Protein AF-A0A8J6YTH7-F1 (afdb_monomer)

Solvent-accessible surface area (backbone atoms only — not comparable to full-atom values): 5977 Å² total; per-residue (Å²): 120,59,72,50,77,45,81,41,73,52,80,45,37,64,66,52,50,54,57,45,63,71,33,72,66,52,52,53,40,42,76,71,54,37,44,43,36,36,38,16,43,42,82,42,61,76,43,95,94,53,87,56,69,42,80,42,82,40,77,43,77,60,58,71,72,68,50,60,80,63,78,65,95,86,66,102,75,70,79,77,77,78,69,79,79,75,80,75,80,81,75,81,133

Radius of gyration: 20.51 Å; Cα contacts (8 Å, |Δi|>4): 110; chains: 1; bounding box: 37×31×77 Å

Secondary structure (DSSP, 8-state):
--EEEEE-STTTHHHHHHHHHT-HHHHHHHHTT-EEEEEEEEEEESSTT-S-EEEEEEEEEE-GGGGGGG-SS--TT--------PPPP----

Organism: NCBI:txid2771008

Mean predicted aligned error: 11.48 Å

Nearest PDB structures (foldseek):
  7vf9-assembly1_D  TM=3.828E-01  e=2.726E-01  Pseudomonas aeruginosa PAO1
  7ypb-assembly1_D  TM=3.984E-01  e=1.297E+00  Escherichia coli K-12

pLDDT: mean 81.37, std 19.25, range [41.38, 97.5]

Sequence (93 aa):
MPRLVQVTSGSNASARVSKILEEPRALIALLGGFEIVVHGWRKVKVKRGGKAMRWEPRIVPVNAEDFNLCLYPQHPRSPVLLVPSTPSPMQPA

Foldseek 3Di:
DAEDEAEDEAPCQVVVLVVLLVDPVSLVCQVVVYWYKYWHWDWDDPDVPDPDIDIDIDIDTDHNVNNVVPPDDDDPDDPPPPPPPDPDPDDDD

Structure (mmCIF, N/CA/C/O backbone):
data_AF-A0A8J6YTH7-F1
#
_entry.id   AF-A0A8J6YTH7-F1
#
loop_
_atom_site.group_PDB
_atom_site.id
_atom_site.type_symbol
_atom_site.label_atom_id
_atom_site.label_alt_id
_atom_site.label_comp_id
_atom_site.label_asym_id
_atom_site.label_entity_id
_atom_site.label_seq_id
_atom_site.pdbx_PDB_ins_code
_atom_site.Cartn_x
_atom_site.Cartn_y
_atom_site.Cartn_z
_atom_site.occupancy
_atom_site.B_iso_or_equiv
_atom_site.auth_seq_id
_atom_site.auth_comp_id
_atom_site.auth_asym_id
_atom_site.auth_atom_id
_atom_site.pdbx_PDB_model_num
ATOM 1 N N . MET A 1 1 ? -6.747 -16.044 2.705 1.00 76.62 1 MET A N 1
ATOM 2 C CA . MET A 1 1 ? -7.342 -14.872 3.380 1.00 76.62 1 MET A CA 1
ATOM 3 C C . MET A 1 1 ? -7.846 -13.894 2.329 1.00 76.62 1 MET A C 1
ATOM 5 O O . MET A 1 1 ? -7.256 -13.848 1.251 1.00 76.62 1 MET A O 1
ATOM 9 N N . PRO A 1 2 ? -8.953 -13.176 2.574 1.00 93.69 2 PRO A N 1
ATOM 10 C CA . PRO A 1 2 ? -9.424 -12.136 1.66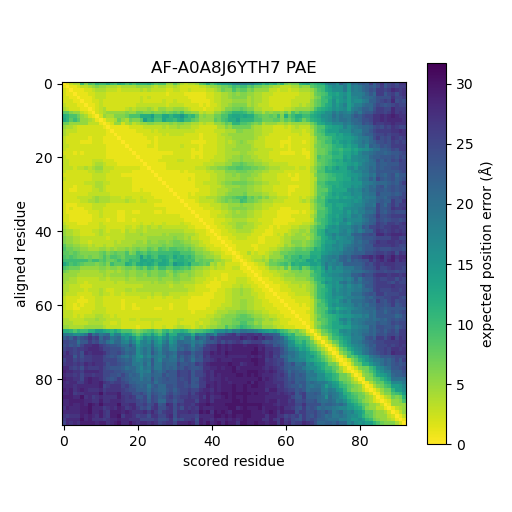3 1.00 93.69 2 PRO A CA 1
ATOM 11 C C . PRO A 1 2 ? -8.404 -10.991 1.585 1.00 93.69 2 PRO A C 1
ATOM 13 O O . PRO A 1 2 ? -7.841 -10.578 2.599 1.00 93.69 2 PRO A O 1
ATOM 16 N N . ARG A 1 3 ? -8.161 -10.480 0.372 1.00 96.19 3 ARG A N 1
ATOM 17 C CA . ARG A 1 3 ? -7.141 -9.458 0.108 1.00 96.19 3 ARG A CA 1
ATOM 18 C C . ARG A 1 3 ? -7.766 -8.174 -0.424 1.00 96.19 3 ARG A C 1
ATOM 20 O O . ARG A 1 3 ? -8.451 -8.182 -1.444 1.00 96.19 3 ARG A O 1
ATOM 27 N N . LEU A 1 4 ? -7.477 -7.068 0.248 1.00 96.50 4 LEU A N 1
ATOM 28 C CA . LEU A 1 4 ? -7.829 -5.713 -0.147 1.00 96.50 4 LEU A CA 1
ATOM 29 C C . LEU A 1 4 ? -6.661 -5.120 -0.938 1.00 96.50 4 LEU A C 1
ATOM 31 O O . LEU A 1 4 ? -5.571 -4.905 -0.407 1.00 96.50 4 LEU A O 1
ATOM 35 N N . VAL A 1 5 ? -6.885 -4.874 -2.228 1.00 95.75 5 VAL A N 1
ATOM 36 C CA . VAL A 1 5 ? -5.861 -4.350 -3.138 1.00 95.75 5 VAL A CA 1
ATOM 37 C C . VAL A 1 5 ? -6.172 -2.899 -3.474 1.00 95.75 5 VAL A C 1
ATOM 39 O O . VAL A 1 5 ? -7.259 -2.578 -3.953 1.00 95.75 5 VAL A O 1
ATOM 42 N N . GLN A 1 6 ? -5.192 -2.024 -3.281 1.00 94.94 6 GLN A N 1
ATOM 43 C CA . GLN A 1 6 ? -5.220 -0.661 -3.803 1.00 94.94 6 GLN A CA 1
ATOM 44 C C . GLN A 1 6 ? -4.165 -0.505 -4.888 1.00 94.94 6 GLN A C 1
ATOM 46 O O . GLN A 1 6 ? -2.980 -0.726 -4.650 1.00 94.94 6 GLN A O 1
ATOM 51 N N . VAL A 1 7 ? -4.587 -0.094 -6.081 1.00 94.69 7 VAL A N 1
ATOM 52 C CA . VAL A 1 7 ? -3.678 0.154 -7.204 1.00 94.69 7 VAL A CA 1
ATOM 53 C C . VAL A 1 7 ? -3.467 1.653 -7.355 1.00 94.69 7 VAL A 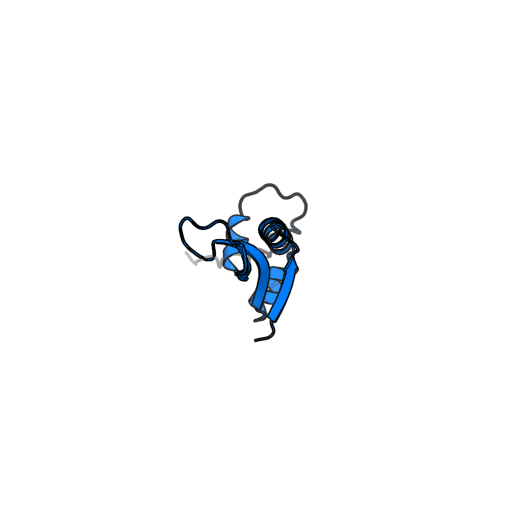C 1
ATOM 55 O O . VAL A 1 7 ? -4.407 2.444 -7.323 1.00 94.69 7 VAL A O 1
ATOM 58 N N . THR A 1 8 ? -2.212 2.051 -7.520 1.00 93.44 8 THR A N 1
ATOM 59 C CA . THR A 1 8 ? -1.818 3.442 -7.742 1.00 93.44 8 THR A CA 1
ATOM 60 C C . THR A 1 8 ? -1.173 3.597 -9.109 1.00 93.44 8 THR A C 1
ATOM 62 O O . THR A 1 8 ? -0.501 2.693 -9.600 1.00 93.44 8 THR A O 1
ATOM 65 N N . SER A 1 9 ? -1.365 4.755 -9.738 1.00 85.69 9 SER A N 1
ATOM 66 C CA . SER A 1 9 ? -0.637 5.135 -10.946 1.00 85.69 9 SER A CA 1
ATOM 67 C C . SER A 1 9 ? 0.715 5.755 -10.576 1.00 85.69 9 SER A C 1
ATOM 69 O O . SER A 1 9 ? 0.787 6.629 -9.708 1.00 85.69 9 SER A O 1
ATOM 71 N N . GLY A 1 10 ? 1.786 5.341 -11.257 1.00 78.88 10 GLY A N 1
ATOM 72 C CA . GLY A 1 10 ? 3.121 5.923 -11.080 1.00 78.88 10 GLY A CA 1
ATOM 73 C C . GLY A 1 10 ? 3.700 5.724 -9.671 1.00 78.88 10 GLY A C 1
ATOM 74 O O . GLY A 1 10 ? 3.682 4.616 -9.138 1.00 78.88 10 GLY A O 1
ATOM 75 N N . SER A 1 11 ? 4.232 6.800 -9.079 1.00 73.56 11 SER A N 1
ATOM 76 C CA . SER A 1 11 ? 5.020 6.774 -7.832 1.00 73.56 11 SER A CA 1
ATOM 77 C C . SER A 1 11 ? 4.205 6.980 -6.541 1.00 73.56 11 SER A C 1
ATOM 79 O O . SER A 1 11 ? 4.790 7.158 -5.477 1.00 73.56 11 SER A O 1
ATOM 81 N N . ASN A 1 12 ? 2.870 6.940 -6.597 1.00 86.75 12 ASN A N 1
ATOM 82 C CA . ASN A 1 12 ? 1.985 7.354 -5.492 1.00 86.75 12 ASN A CA 1
ATOM 83 C C . ASN A 1 12 ? 1.727 6.284 -4.411 1.00 86.75 12 ASN A C 1
ATOM 85 O O . ASN A 1 12 ? 0.842 6.456 -3.571 1.00 86.75 12 ASN A O 1
ATOM 89 N N . ALA A 1 13 ? 2.480 5.182 -4.413 1.00 90.44 13 ALA A N 1
ATOM 90 C CA . ALA A 1 13 ? 2.282 4.084 -3.468 1.00 90.44 13 ALA A CA 1
ATOM 91 C C . ALA A 1 13 ? 2.445 4.527 -2.002 1.00 90.44 13 ALA A C 1
ATOM 93 O O . ALA A 1 13 ? 1.623 4.162 -1.170 1.00 90.44 13 ALA A O 1
ATOM 94 N N . SER A 1 14 ? 3.444 5.362 -1.686 1.00 90.06 14 SER A N 1
ATOM 95 C CA . SER A 1 14 ? 3.682 5.850 -0.317 1.00 90.06 14 SER A CA 1
ATOM 96 C C . SER A 1 14 ? 2.528 6.701 0.208 1.00 90.06 14 SER A C 1
ATOM 98 O O . SER A 1 14 ? 2.023 6.441 1.291 1.00 90.06 14 SER A O 1
ATOM 100 N N . ALA A 1 15 ? 2.044 7.654 -0.593 1.00 91.81 15 ALA A N 1
ATOM 101 C CA . ALA A 1 15 ? 0.901 8.488 -0.228 1.00 91.81 15 ALA A CA 1
ATOM 102 C C . ALA A 1 15 ? -0.371 7.656 0.008 1.00 91.81 15 ALA A C 1
ATOM 104 O O . ALA A 1 15 ? -1.205 8.008 0.840 1.00 91.81 15 ALA A O 1
ATOM 105 N N . ARG A 1 16 ? -0.536 6.541 -0.719 1.00 94.56 16 ARG A N 1
ATOM 106 C CA . ARG A 1 16 ? -1.650 5.617 -0.488 1.00 94.56 16 ARG A CA 1
ATOM 107 C C . ARG A 1 16 ? -1.482 4.837 0.813 1.00 94.56 16 ARG A C 1
ATOM 109 O O . ARG A 1 16 ? -2.477 4.673 1.507 1.00 94.56 16 ARG A O 1
ATOM 116 N N . VAL A 1 17 ? -0.266 4.402 1.142 1.00 94.50 17 VAL A N 1
ATOM 117 C CA . VAL A 1 17 ? 0.032 3.759 2.431 1.00 94.50 17 VAL A CA 1
ATOM 118 C C . VAL A 1 17 ? -0.287 4.710 3.585 1.00 94.50 17 VAL A C 1
ATOM 120 O O . VAL A 1 17 ? -1.037 4.317 4.466 1.00 94.50 17 VAL A O 1
ATOM 123 N N . SER A 1 18 ? 0.150 5.974 3.538 1.00 93.38 18 SER A N 1
ATOM 124 C CA . SER A 1 18 ? -0.176 6.967 4.579 1.00 93.38 18 SER A CA 1
ATOM 125 C C . SER A 1 18 ? -1.685 7.100 4.805 1.00 93.38 18 SER A C 1
ATOM 127 O O . SER A 1 18 ? -2.147 6.995 5.933 1.00 93.38 18 SER A O 1
ATOM 129 N N . LYS A 1 19 ? -2.473 7.195 3.727 1.00 93.81 19 LYS A N 1
ATOM 130 C CA . LYS A 1 19 ? -3.944 7.251 3.819 1.00 93.81 19 LYS A CA 1
ATOM 131 C C . LYS A 1 19 ? -4.577 5.991 4.412 1.00 93.81 19 LYS A C 1
ATOM 133 O O . LYS A 1 19 ? -5.653 6.076 4.986 1.00 93.81 19 LYS A O 1
ATOM 138 N N . ILE A 1 20 ? -3.964 4.825 4.212 1.00 94.88 20 ILE A N 1
ATOM 139 C CA . ILE A 1 20 ? -4.436 3.567 4.805 1.00 94.88 20 ILE A CA 1
ATOM 140 C C . ILE A 1 20 ? -4.125 3.550 6.304 1.00 94.88 20 ILE A C 1
ATOM 142 O O . ILE A 1 20 ? -4.979 3.144 7.082 1.00 94.88 20 ILE A O 1
ATOM 146 N N . LEU A 1 21 ? -2.941 4.021 6.705 1.00 93.31 21 LEU A N 1
ATOM 147 C CA . LEU A 1 21 ? -2.549 4.116 8.115 1.00 93.31 21 LEU A CA 1
ATOM 148 C C . LEU A 1 21 ? -3.381 5.154 8.888 1.00 93.31 21 LEU A C 1
ATOM 150 O O . LEU A 1 21 ? -3.627 4.982 10.076 1.00 93.31 21 LEU A O 1
ATOM 154 N N . GLU A 1 22 ? -3.862 6.197 8.210 1.00 92.06 22 GLU A N 1
ATOM 155 C CA . GLU A 1 22 ? -4.777 7.202 8.772 1.00 92.06 22 GLU A CA 1
ATOM 156 C C . GLU A 1 22 ? -6.226 6.698 8.942 1.00 92.06 22 GLU A C 1
ATOM 158 O O . GLU A 1 22 ? -7.006 7.337 9.647 1.00 92.06 22 GLU A O 1
ATOM 163 N N . GLU A 1 23 ? -6.613 5.578 8.317 1.00 94.00 23 GLU A N 1
ATOM 164 C CA . GLU A 1 23 ? -7.983 5.049 8.342 1.00 94.00 23 GLU A CA 1
ATOM 165 C C . GLU A 1 23 ? -8.142 3.958 9.423 1.00 94.00 23 GLU A C 1
ATOM 167 O O . GLU A 1 23 ? -7.664 2.834 9.241 1.00 94.00 23 GLU A O 1
ATOM 172 N N . PRO A 1 24 ? -8.882 4.202 10.524 1.00 90.44 24 PRO A N 1
ATOM 173 C CA . PRO A 1 24 ? -9.003 3.239 11.625 1.00 90.44 24 PRO A CA 1
ATOM 174 C C . PRO A 1 24 ? -9.618 1.898 11.209 1.00 90.44 24 PRO A C 1
ATOM 176 O O . PRO A 1 24 ? -9.302 0.852 11.779 1.00 90.44 24 PRO A O 1
ATOM 179 N N . ARG A 1 25 ? -10.486 1.895 10.188 1.00 94.25 25 ARG A N 1
ATOM 180 C CA . ARG A 1 25 ? -11.109 0.664 9.677 1.00 94.25 25 ARG A CA 1
ATOM 181 C C . ARG A 1 25 ? -10.104 -0.270 9.008 1.00 94.25 25 ARG A C 1
ATOM 183 O O . ARG A 1 25 ? -10.359 -1.470 8.950 1.00 94.25 25 ARG A O 1
ATOM 190 N N . ALA A 1 26 ? -8.971 0.246 8.532 1.00 94.81 26 ALA A N 1
ATOM 191 C CA . ALA A 1 26 ? -7.918 -0.581 7.957 1.00 94.81 26 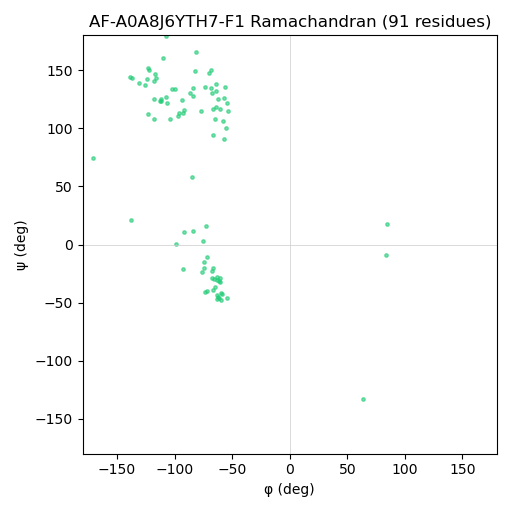ALA A CA 1
ATOM 192 C C . ALA A 1 26 ? -7.268 -1.479 9.021 1.00 94.81 26 ALA A C 1
ATOM 194 O O . ALA A 1 26 ? -7.058 -2.662 8.761 1.00 94.81 26 ALA A O 1
ATOM 195 N N . LEU A 1 27 ? -7.052 -0.969 10.240 1.00 94.25 27 LEU A N 1
ATOM 196 C CA . LEU A 1 27 ? -6.570 -1.781 11.360 1.00 94.25 27 LEU A CA 1
ATOM 197 C C . LEU A 1 27 ? -7.579 -2.874 11.737 1.00 94.25 27 LEU A C 1
ATOM 199 O O . LEU A 1 27 ? -7.198 -4.028 11.910 1.00 94.25 27 LEU A O 1
ATOM 203 N N . ILE A 1 28 ? -8.871 -2.536 11.798 1.00 94.38 28 ILE A N 1
ATOM 204 C CA . ILE A 1 28 ? -9.939 -3.512 12.076 1.00 94.38 28 ILE A CA 1
ATOM 205 C C . ILE A 1 28 ? -9.944 -4.624 11.018 1.00 94.38 28 ILE A C 1
ATOM 207 O O . ILE A 1 28 ? -10.058 -5.796 11.364 1.00 94.38 28 ILE A O 1
ATOM 211 N N . ALA A 1 29 ? -9.781 -4.277 9.738 1.00 94.25 29 ALA A N 1
ATOM 212 C CA . ALA A 1 29 ? -9.703 -5.261 8.663 1.00 94.25 29 ALA A CA 1
ATOM 213 C C . ALA A 1 29 ? -8.493 -6.198 8.828 1.00 94.25 29 ALA A C 1
ATOM 215 O O . ALA A 1 29 ? -8.650 -7.414 8.719 1.00 94.25 29 ALA A O 1
ATOM 216 N N . LEU A 1 30 ? -7.311 -5.657 9.143 1.00 94.75 30 LEU A N 1
ATOM 217 C CA . LEU A 1 30 ? -6.101 -6.454 9.384 1.00 94.75 30 LEU A CA 1
ATOM 218 C C . LEU A 1 30 ? -6.275 -7.414 10.570 1.00 94.75 30 LEU A C 1
ATOM 220 O O . LEU A 1 30 ? -5.979 -8.601 10.448 1.00 94.75 30 LEU A O 1
ATOM 224 N N . LEU A 1 31 ? -6.825 -6.934 11.690 1.00 93.25 31 LEU A N 1
ATOM 225 C CA . LEU A 1 31 ? -7.129 -7.765 12.864 1.00 93.25 31 LEU A CA 1
ATOM 226 C C . LEU A 1 31 ? -8.218 -8.810 12.577 1.00 93.25 31 LEU A C 1
ATOM 228 O O . LEU A 1 31 ? -8.197 -9.898 13.143 1.00 93.25 31 LEU A O 1
ATOM 232 N N . GLY A 1 32 ? -9.139 -8.504 11.662 1.00 94.00 32 GLY A N 1
ATOM 233 C CA . GLY A 1 32 ? -10.160 -9.424 11.158 1.00 94.00 32 GLY A CA 1
ATOM 234 C C . GLY A 1 32 ? -9.639 -10.474 10.170 1.00 94.00 32 GLY A C 1
ATOM 235 O O . GLY A 1 32 ? -10.437 -11.241 9.633 1.00 94.00 32 GLY A O 1
ATOM 236 N N . GLY A 1 33 ? -8.330 -10.516 9.901 1.00 95.06 33 GLY A N 1
ATOM 237 C CA . GLY A 1 33 ? -7.707 -11.504 9.019 1.00 95.06 33 GLY A CA 1
ATOM 238 C C . GLY A 1 33 ? -7.742 -11.148 7.531 1.00 95.06 33 GLY A C 1
ATOM 239 O O . GLY A 1 33 ? -7.567 -12.033 6.688 1.00 95.06 33 GLY A O 1
ATOM 240 N N . PHE A 1 34 ? -7.972 -9.878 7.184 1.00 96.69 34 PHE A N 1
ATOM 241 C CA . PHE A 1 34 ? -7.760 -9.389 5.823 1.00 96.69 34 PHE A CA 1
ATOM 242 C C . PHE A 1 34 ? -6.290 -9.053 5.596 1.00 96.69 34 PHE A C 1
ATOM 244 O O . PHE A 1 34 ? -5.589 -8.590 6.490 1.00 96.69 34 PHE A O 1
ATOM 251 N N . GLU A 1 35 ? -5.845 -9.208 4.357 1.00 97.12 35 GLU A N 1
ATOM 252 C CA . GLU A 1 35 ? -4.553 -8.698 3.907 1.00 97.12 35 GLU A CA 1
ATOM 253 C C . GLU A 1 35 ? -4.753 -7.385 3.153 1.00 97.12 35 GLU A C 1
ATOM 255 O O . GLU A 1 35 ? -5.605 -7.309 2.266 1.00 97.12 35 GLU A O 1
ATOM 260 N N . ILE A 1 36 ? -3.945 -6.366 3.444 1.00 97.50 36 ILE A N 1
ATOM 261 C CA . ILE A 1 36 ? -3.959 -5.101 2.702 1.00 97.50 36 ILE A CA 1
ATOM 262 C C . ILE A 1 36 ? -2.659 -4.974 1.911 1.00 97.50 36 ILE A C 1
ATOM 264 O O . ILE A 1 36 ? -1.565 -5.039 2.470 1.00 97.50 36 ILE A O 1
ATOM 268 N N . VAL A 1 37 ? -2.775 -4.768 0.598 1.00 97.06 37 VAL A N 1
ATOM 269 C CA . VAL A 1 37 ? -1.619 -4.544 -0.280 1.00 97.06 37 VAL A CA 1
ATOM 270 C C . VAL A 1 37 ? -1.819 -3.324 -1.172 1.00 97.06 37 VAL A C 1
ATOM 272 O O . VAL A 1 37 ? -2.884 -3.103 -1.756 1.00 97.06 37 VAL A O 1
ATOM 275 N N . VAL A 1 38 ? -0.753 -2.542 -1.324 1.00 96.81 38 VAL A N 1
ATOM 276 C CA . VAL A 1 38 ? -0.689 -1.412 -2.251 1.00 96.81 38 VAL A CA 1
ATOM 277 C C . VAL A 1 38 ? 0.195 -1.782 -3.431 1.00 96.81 38 VAL A C 1
ATOM 279 O O . VAL A 1 38 ? 1.374 -2.098 -3.279 1.00 96.81 38 VAL A O 1
ATOM 282 N N . HIS A 1 39 ? -0.372 -1.725 -4.630 1.00 95.31 39 HIS A N 1
ATOM 283 C CA . HIS A 1 39 ? 0.346 -1.918 -5.881 1.00 95.31 39 HIS A CA 1
ATOM 284 C C . HIS A 1 39 ? 0.733 -0.554 -6.455 1.00 95.31 39 HIS A C 1
ATOM 286 O O . HIS A 1 39 ? -0.110 0.253 -6.856 1.00 95.31 39 HIS A O 1
ATOM 292 N N . GLY A 1 40 ? 2.032 -0.296 -6.483 1.00 94.00 40 GLY A N 1
ATOM 293 C CA . GLY A 1 40 ? 2.645 0.796 -7.224 1.00 94.00 40 GLY A CA 1
ATOM 294 C C . GLY A 1 40 ? 3.395 0.294 -8.446 1.00 94.00 40 GLY A C 1
ATOM 295 O O . GLY A 1 40 ? 3.504 -0.907 -8.691 1.00 94.00 40 GLY A O 1
ATOM 296 N N . TRP A 1 41 ? 3.979 1.232 -9.181 1.00 91.62 41 TRP A N 1
ATOM 297 C CA . TRP A 1 41 ? 4.801 0.932 -10.346 1.00 91.62 41 TRP A CA 1
ATOM 298 C C . TRP A 1 41 ? 6.162 1.589 -10.192 1.00 91.62 41 TRP A C 1
ATOM 300 O O . TRP A 1 41 ? 6.270 2.748 -9.792 1.00 91.62 41 TRP A O 1
ATOM 310 N N . ARG A 1 42 ? 7.222 0.861 -10.532 1.00 90.94 42 ARG A N 1
ATOM 311 C CA . ARG A 1 42 ? 8.576 1.416 -10.603 1.00 90.94 42 ARG A CA 1
ATOM 312 C C . ARG A 1 42 ? 9.168 1.169 -11.979 1.00 90.94 42 ARG A C 1
ATOM 314 O O . ARG A 1 42 ? 8.966 0.110 -12.567 1.00 90.94 42 ARG A O 1
ATOM 321 N N . LYS A 1 43 ? 9.924 2.139 -12.486 1.00 91.88 43 LYS A N 1
ATOM 322 C CA . LYS A 1 43 ? 10.734 1.941 -13.688 1.00 91.88 43 LYS A CA 1
ATOM 323 C C . LYS A 1 43 ? 12.056 1.305 -13.283 1.00 91.88 43 LYS A C 1
ATOM 325 O O . LYS A 1 43 ? 12.761 1.849 -12.437 1.00 91.88 43 LYS A O 1
ATOM 330 N N . VAL A 1 44 ? 12.418 0.201 -13.919 1.00 92.94 44 VAL A N 1
ATOM 331 C CA . VAL A 1 44 ? 13.728 -0.435 -13.754 1.00 92.94 44 VAL A CA 1
ATOM 332 C C . VAL A 1 44 ? 14.442 -0.538 -15.095 1.00 92.94 44 VAL A C 1
ATOM 334 O O . VAL A 1 44 ? 13.808 -0.648 -16.147 1.00 92.94 44 VAL A O 1
ATOM 337 N N . LYS A 1 45 ? 15.775 -0.501 -15.063 1.00 95.38 45 LYS A N 1
ATOM 338 C CA . LYS A 1 45 ? 16.595 -0.751 -16.252 1.00 95.38 45 LYS A CA 1
ATOM 339 C C . LYS A 1 45 ? 16.566 -2.237 -16.582 1.00 95.38 45 LYS A C 1
ATOM 341 O O . LYS A 1 45 ? 16.768 -3.060 -15.696 1.00 95.38 45 LYS A O 1
ATOM 346 N N . VAL A 1 46 ? 16.391 -2.569 -17.860 1.00 94.50 46 VAL A N 1
ATOM 347 C CA . VAL A 1 46 ? 16.407 -3.968 -18.327 1.00 94.50 46 VAL A CA 1
ATOM 348 C C . VAL A 1 46 ? 17.793 -4.599 -18.137 1.00 94.50 46 VAL A C 1
ATOM 350 O O . VAL A 1 46 ? 17.905 -5.762 -17.771 1.00 94.50 46 VAL A O 1
ATOM 353 N N . LYS A 1 47 ? 18.858 -3.813 -18.341 1.00 94.56 47 LYS A N 1
ATOM 354 C CA . LYS A 1 47 ? 20.257 -4.210 -18.130 1.00 94.56 47 LYS A CA 1
ATOM 355 C C . LYS A 1 47 ? 21.016 -3.085 -17.431 1.00 94.56 47 LYS A C 1
ATOM 357 O O . LYS A 1 47 ? 20.806 -1.907 -17.736 1.00 94.56 47 LYS A O 1
ATOM 362 N N . ARG A 1 48 ? 21.938 -3.428 -16.526 1.00 90.94 48 ARG A N 1
ATOM 363 C CA . ARG A 1 48 ? 22.847 -2.455 -15.895 1.00 90.94 48 ARG A CA 1
ATOM 364 C C . ARG A 1 48 ? 23.640 -1.713 -16.983 1.00 90.94 48 ARG A C 1
ATOM 366 O O . ARG A 1 48 ? 24.232 -2.345 -17.849 1.00 90.94 48 ARG A O 1
ATOM 373 N N . GLY A 1 49 ? 23.602 -0.378 -16.963 1.00 90.75 49 GLY A N 1
ATOM 374 C CA . GLY A 1 49 ? 24.255 0.481 -17.966 1.00 90.75 49 GLY A CA 1
ATOM 375 C C . GLY A 1 49 ? 23.463 0.730 -19.262 1.00 90.75 49 GLY A C 1
ATOM 376 O O . GLY A 1 49 ? 23.843 1.603 -20.033 1.00 90.75 49 GLY A O 1
ATOM 377 N N . GLY A 1 50 ? 22.343 0.037 -19.497 1.00 93.31 50 GLY A N 1
ATOM 378 C CA . GLY A 1 50 ? 21.483 0.267 -20.665 1.00 93.31 50 GLY A CA 1
ATOM 379 C C . GLY A 1 50 ? 20.517 1.452 -20.507 1.00 93.31 50 GLY A C 1
ATOM 380 O O . GLY A 1 50 ? 20.281 1.939 -19.397 1.00 93.31 50 GLY A O 1
ATOM 381 N N . LYS A 1 51 ? 19.927 1.893 -21.630 1.00 93.12 51 LYS A N 1
ATOM 382 C CA . LYS A 1 51 ? 18.877 2.935 -21.677 1.00 93.12 51 LYS A CA 1
ATOM 383 C C . LYS A 1 51 ? 17.445 2.378 -21.641 1.00 93.12 51 LYS A C 1
ATOM 385 O O . LYS A 1 51 ? 16.525 3.109 -21.295 1.00 93.12 51 LYS A O 1
ATOM 390 N N . ALA A 1 52 ? 17.252 1.105 -21.991 1.00 95.88 52 ALA A N 1
ATOM 391 C CA . ALA A 1 52 ? 15.932 0.478 -22.014 1.00 95.88 52 ALA A CA 1
ATOM 392 C C . ALA A 1 52 ? 15.353 0.331 -20.595 1.00 95.88 52 ALA A C 1
ATOM 394 O O . ALA A 1 52 ? 16.018 -0.198 -19.695 1.00 95.88 52 ALA A O 1
ATOM 395 N N . MET A 1 53 ? 14.104 0.770 -20.419 1.00 95.31 53 MET A N 1
ATOM 396 C CA . MET A 1 53 ? 13.369 0.726 -19.154 1.00 95.31 53 MET A CA 1
ATOM 397 C C . MET A 1 53 ? 12.150 -0.184 -19.285 1.00 95.31 53 MET A C 1
ATOM 399 O O . MET A 1 53 ? 11.469 -0.161 -20.308 1.00 95.31 53 MET A O 1
ATOM 403 N N . ARG A 1 54 ? 11.836 -0.926 -18.223 1.00 93.56 54 ARG A N 1
ATOM 404 C CA . ARG A 1 54 ? 10.564 -1.638 -18.066 1.00 93.56 54 ARG A CA 1
ATOM 405 C C . ARG A 1 54 ? 9.869 -1.196 -16.788 1.00 93.56 54 ARG A C 1
ATOM 407 O O . ARG A 1 54 ? 10.524 -0.781 -15.830 1.00 93.56 54 ARG A O 1
ATOM 414 N N . TRP A 1 55 ? 8.548 -1.281 -16.782 1.00 92.38 55 TRP A N 1
ATOM 415 C CA . TRP A 1 55 ? 7.762 -1.089 -15.572 1.00 92.38 55 TRP A CA 1
ATOM 416 C C . TRP A 1 55 ? 7.646 -2.413 -14.831 1.00 92.38 55 TRP A C 1
ATOM 418 O O . TRP A 1 55 ? 7.300 -3.430 -15.423 1.00 92.38 55 TRP A O 1
ATOM 428 N N . GLU A 1 56 ? 7.935 -2.387 -13.539 1.00 92.50 56 GLU A N 1
ATOM 429 C CA . GLU A 1 56 ? 7.704 -3.509 -12.640 1.00 92.50 56 GLU A CA 1
ATOM 430 C C . GLU A 1 56 ? 6.697 -3.108 -11.564 1.00 92.50 56 GLU A C 1
ATOM 432 O O . GLU A 1 56 ? 6.763 -1.976 -11.059 1.00 92.50 56 GLU A O 1
ATOM 437 N N . PRO A 1 57 ? 5.787 -4.020 -11.183 1.00 92.38 57 PRO A N 1
ATOM 438 C CA . PRO A 1 57 ? 4.928 -3.800 -10.037 1.00 92.38 57 PRO A CA 1
ATOM 439 C C . PRO A 1 57 ? 5.782 -3.720 -8.766 1.00 92.38 57 PRO A C 1
ATOM 441 O O . PRO A 1 57 ? 6.655 -4.550 -8.513 1.00 92.38 57 PRO A O 1
ATOM 444 N N . ARG A 1 58 ? 5.520 -2.701 -7.953 1.00 92.25 58 ARG A N 1
ATOM 445 C CA . ARG A 1 58 ? 6.018 -2.573 -6.584 1.00 92.25 58 ARG A CA 1
ATOM 446 C C . ARG A 1 58 ? 4.861 -2.909 -5.655 1.00 92.25 58 ARG A C 1
ATOM 448 O O . ARG A 1 58 ? 3.935 -2.115 -5.535 1.00 92.25 58 ARG A O 1
ATOM 455 N N . ILE A 1 59 ? 4.923 -4.064 -5.010 1.00 94.69 59 ILE A N 1
ATOM 456 C CA . ILE A 1 59 ? 3.911 -4.496 -4.045 1.00 94.69 59 ILE A CA 1
ATOM 457 C C . ILE A 1 59 ? 4.387 -4.079 -2.655 1.00 94.69 59 ILE A C 1
ATOM 459 O O . ILE A 1 59 ? 5.509 -4.398 -2.266 1.00 94.6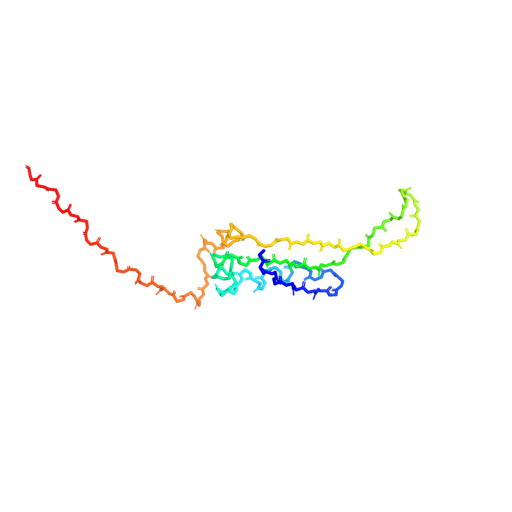9 59 ILE A O 1
ATOM 463 N N . VAL A 1 60 ? 3.557 -3.327 -1.940 1.00 95.38 60 VAL A N 1
ATOM 464 C CA . VAL A 1 60 ? 3.817 -2.875 -0.57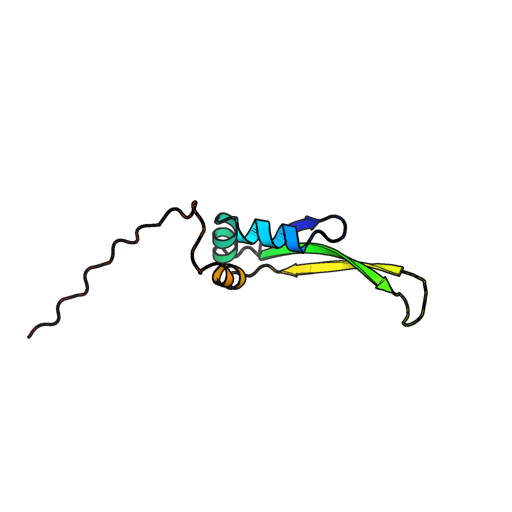2 1.00 95.38 60 VAL A CA 1
ATOM 465 C C . VAL A 1 60 ? 2.734 -3.468 0.330 1.00 95.38 60 VAL A C 1
ATOM 467 O O . VAL A 1 60 ? 1.578 -3.055 0.208 1.00 95.38 60 VAL A O 1
ATOM 470 N N . PRO A 1 61 ? 3.059 -4.459 1.176 1.00 96.19 61 PRO A N 1
ATOM 471 C CA . PRO A 1 61 ? 2.129 -4.933 2.192 1.00 96.19 61 PRO A CA 1
ATOM 472 C C . PRO A 1 61 ? 1.957 -3.867 3.279 1.00 96.19 61 PRO A C 1
ATOM 474 O O . PRO A 1 61 ? 2.897 -3.125 3.563 1.00 96.19 61 PRO A O 1
ATOM 477 N N . VAL A 1 62 ? 0.760 -3.793 3.859 1.00 95.50 62 VAL A N 1
ATOM 478 C CA . VAL A 1 62 ? 0.482 -2.997 5.061 1.00 95.50 62 VAL A CA 1
ATOM 479 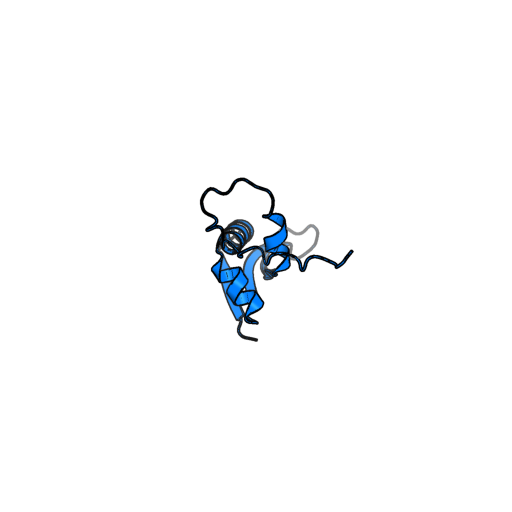C C . VAL A 1 62 ? 0.164 -3.967 6.190 1.00 95.50 62 VAL A C 1
ATOM 481 O O . VAL A 1 62 ? -0.744 -4.789 6.055 1.00 95.50 62 VAL A O 1
ATOM 484 N N . ASN A 1 63 ? 0.909 -3.873 7.285 1.00 94.88 63 ASN A N 1
ATOM 485 C CA . ASN A 1 63 ? 0.789 -4.734 8.456 1.00 94.88 63 ASN A CA 1
ATOM 486 C C . ASN A 1 63 ? 0.218 -3.957 9.647 1.00 94.88 63 ASN A C 1
ATOM 488 O O . ASN A 1 63 ? 0.278 -2.731 9.701 1.00 94.88 63 ASN A O 1
ATOM 492 N N . ALA A 1 64 ? -0.312 -4.674 10.641 1.00 91.38 64 ALA A N 1
ATOM 493 C CA . ALA A 1 64 ? -0.840 -4.047 11.856 1.00 91.38 64 ALA A CA 1
ATOM 494 C C . ALA A 1 64 ? 0.243 -3.271 12.635 1.00 91.38 64 ALA A C 1
ATOM 496 O O . ALA A 1 64 ? -0.044 -2.245 13.243 1.00 91.38 64 ALA A O 1
ATOM 497 N N . GLU A 1 65 ? 1.497 -3.722 12.565 1.00 90.12 65 GLU A N 1
ATOM 498 C CA . GLU A 1 65 ? 2.650 -3.072 13.200 1.00 90.12 65 GLU A CA 1
ATOM 499 C C . GLU A 1 65 ? 2.931 -1.670 12.639 1.00 90.12 65 GLU A C 1
ATOM 501 O O . GLU A 1 65 ? 3.405 -0.801 13.371 1.00 90.12 65 GLU A O 1
ATOM 506 N N . ASP A 1 66 ? 2.564 -1.411 11.379 1.00 88.56 66 ASP A N 1
ATOM 507 C CA . ASP A 1 66 ? 2.766 -0.110 10.733 1.00 88.56 66 ASP A CA 1
ATOM 508 C C . ASP A 1 66 ? 1.899 0.995 11.370 1.00 88.56 66 ASP A C 1
ATOM 510 O O . ASP A 1 66 ? 2.229 2.177 11.267 1.00 88.56 66 ASP A O 1
ATOM 514 N N . PHE A 1 67 ? 0.822 0.630 12.082 1.00 86.69 67 PHE A N 1
ATOM 515 C CA . PHE A 1 67 ? -0.037 1.571 12.813 1.00 86.69 67 PHE A CA 1
ATOM 516 C C . PHE A 1 67 ? 0.602 2.059 14.125 1.00 86.69 67 PHE A C 1
ATOM 518 O O . PHE A 1 67 ? 0.285 3.154 14.593 1.00 86.69 67 PHE A O 1
ATOM 525 N N . ASN A 1 68 ? 1.540 1.299 14.705 1.00 71.31 68 ASN A N 1
ATOM 526 C CA . ASN A 1 68 ? 2.177 1.651 15.980 1.00 71.31 68 ASN A CA 1
ATOM 527 C C . ASN A 1 68 ? 3.202 2.786 15.848 1.00 71.31 68 ASN A C 1
ATOM 529 O O . ASN A 1 68 ? 3.479 3.474 16.829 1.00 71.31 68 ASN A O 1
ATOM 533 N N . LEU A 1 69 ? 3.715 3.053 14.642 1.00 55.75 69 LEU A N 1
ATOM 534 C CA . LEU A 1 69 ? 4.609 4.190 14.388 1.00 55.75 69 LEU A CA 1
ATOM 535 C C . LEU A 1 69 ? 3.885 5.551 14.436 1.00 55.75 69 LEU A C 1
ATOM 537 O O . LEU A 1 69 ? 4.544 6.588 14.486 1.00 55.75 69 LEU A O 1
ATOM 541 N N . CYS A 1 70 ? 2.547 5.562 14.468 1.00 47.66 70 CYS A N 1
ATOM 542 C CA . CYS A 1 70 ? 1.728 6.772 14.603 1.00 47.66 70 CYS A CA 1
ATOM 543 C C . CYS A 1 70 ? 1.229 7.032 16.038 1.00 47.66 70 CYS A C 1
ATOM 545 O O . CYS A 1 70 ? 0.555 8.035 16.270 1.00 47.66 70 CYS A O 1
ATOM 547 N N . LEU A 1 71 ? 1.574 6.185 17.016 1.00 42.00 71 LEU A N 1
ATOM 548 C CA . LEU A 1 71 ? 1.256 6.408 18.432 1.00 42.00 71 LEU A CA 1
ATOM 549 C C . LEU A 1 71 ? 2.308 7.302 19.117 1.00 42.00 71 LEU A C 1
ATOM 551 O O . LEU A 1 71 ? 2.910 6.914 20.108 1.00 42.00 71 LEU A O 1
ATOM 555 N N . TYR A 1 72 ? 2.508 8.521 18.607 1.00 42.28 72 TYR A N 1
ATOM 556 C CA . TYR A 1 72 ? 2.974 9.666 19.403 1.00 42.28 72 TYR A CA 1
ATOM 557 C C . TYR A 1 72 ? 2.191 10.930 18.992 1.00 42.28 72 TYR A C 1
ATOM 559 O O . TYR A 1 72 ? 1.775 11.066 17.841 1.00 42.28 72 TYR A O 1
ATOM 567 N 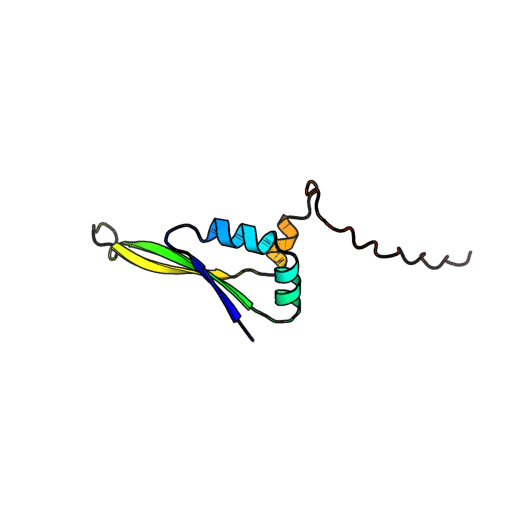N . PRO A 1 73 ? 1.890 11.824 19.950 1.00 45.22 73 PRO A N 1
ATOM 568 C CA . PRO A 1 73 ? 0.614 12.517 20.017 1.00 45.22 73 PRO A CA 1
ATOM 569 C C . PRO A 1 73 ? 0.660 13.847 19.273 1.00 45.22 73 PRO A C 1
ATOM 571 O O . PRO A 1 73 ? 1.370 14.742 19.703 1.00 45.22 73 PRO A O 1
ATOM 574 N N . GLN A 1 74 ? -0.125 13.987 18.206 1.00 45.12 74 GLN A N 1
ATOM 575 C CA . GLN A 1 74 ? -0.915 15.186 17.883 1.00 45.12 74 GLN A CA 1
ATOM 576 C C . GLN A 1 74 ? -1.848 14.841 16.708 1.00 45.12 74 GLN A C 1
ATOM 578 O O . GLN A 1 74 ? -1.610 15.256 15.576 1.00 45.12 74 GLN A O 1
ATOM 583 N N . HIS A 1 75 ? -2.917 14.072 16.937 1.00 43.34 75 HIS A N 1
ATOM 584 C CA . HIS A 1 75 ? -3.987 13.965 15.939 1.00 43.34 75 HIS A CA 1
ATOM 585 C C . HIS A 1 75 ? -5.331 14.373 16.563 1.00 43.34 75 HIS A C 1
ATOM 587 O O . HIS A 1 75 ? -5.845 13.656 17.420 1.00 43.34 75 HIS A O 1
ATOM 593 N N . PRO A 1 76 ? -5.943 15.499 16.140 1.00 45.28 76 PRO A N 1
ATOM 594 C CA . PRO A 1 76 ? -7.150 16.060 16.765 1.00 45.28 76 PRO A CA 1
ATOM 595 C C . PRO A 1 76 ? -8.446 15.274 16.480 1.00 45.28 76 PRO A C 1
ATOM 597 O O . PRO A 1 76 ? -9.539 15.808 16.644 1.00 45.28 76 PRO A O 1
ATOM 600 N N . ARG A 1 77 ? -8.357 14.026 16.001 1.00 46.16 77 ARG A N 1
ATOM 601 C CA . ARG A 1 77 ? -9.518 13.213 15.594 1.00 46.16 77 ARG A CA 1
ATOM 602 C C . ARG A 1 77 ? -9.452 11.751 16.030 1.00 46.16 77 ARG A C 1
ATOM 604 O O . ARG A 1 77 ? -10.144 10.925 15.446 1.00 46.16 77 ARG A O 1
ATOM 611 N N . SER A 1 78 ? -8.656 11.418 17.043 1.00 42.62 78 SER A N 1
ATOM 612 C CA . SER A 1 78 ? -8.791 10.100 17.665 1.00 42.62 78 SER A CA 1
ATOM 613 C C . SER A 1 78 ? -10.021 10.126 18.582 1.00 42.62 78 SER A C 1
ATOM 615 O O . SER A 1 78 ? -10.011 10.899 19.545 1.00 42.62 78 SER A O 1
ATOM 617 N N . PRO A 1 79 ? -11.102 9.363 18.318 1.00 42.47 79 PRO A N 1
ATOM 618 C CA . PRO A 1 79 ? -12.088 9.120 19.352 1.00 42.47 79 PRO A CA 1
ATOM 619 C C . PRO A 1 79 ? -11.359 8.315 20.420 1.00 42.47 79 PRO A C 1
ATOM 621 O O . PRO A 1 79 ? -11.002 7.157 20.208 1.00 42.47 79 PRO A O 1
ATOM 624 N N . VAL A 1 80 ? -11.076 8.964 21.547 1.00 47.31 80 VAL A N 1
ATOM 625 C CA . VAL A 1 80 ? -10.624 8.291 22.757 1.00 47.31 80 VAL A CA 1
ATOM 626 C C . VAL A 1 80 ? -11.694 7.250 23.060 1.00 47.31 80 VAL A C 1
ATOM 628 O O . VAL A 1 80 ? -12.767 7.581 23.563 1.00 47.31 80 VAL A O 1
ATOM 631 N N . LEU A 1 81 ? -11.438 5.991 22.708 1.00 47.53 81 LEU A N 1
ATOM 632 C CA . LEU A 1 81 ? -12.149 4.895 23.332 1.00 47.53 81 LEU A CA 1
ATOM 633 C C . LEU A 1 81 ? -11.678 4.928 24.780 1.00 47.53 81 LEU A C 1
ATOM 635 O O . LEU A 1 81 ? -10.596 4.447 25.109 1.00 47.53 81 LEU A O 1
ATOM 639 N N . LEU A 1 82 ? -12.463 5.611 25.612 1.00 43.72 82 LEU A N 1
ATOM 640 C CA . LEU A 1 82 ? -12.395 5.533 27.058 1.00 43.72 82 LEU A CA 1
ATOM 641 C C . LEU A 1 82 ? -12.601 4.062 27.408 1.00 43.72 82 LEU A C 1
ATOM 643 O O . LEU A 1 82 ? -13.728 3.595 27.544 1.00 43.72 82 LEU A O 1
ATOM 647 N N . VAL A 1 83 ? -11.507 3.314 27.495 1.00 52.59 83 VAL A N 1
ATOM 648 C CA . VAL A 1 83 ? -11.513 2.054 28.220 1.00 52.59 83 VAL A CA 1
ATOM 649 C C . VAL A 1 83 ? -11.732 2.463 29.677 1.00 52.59 83 VAL A C 1
ATOM 651 O O . VAL A 1 83 ? -10.901 3.206 30.207 1.00 52.59 83 VAL A O 1
ATOM 654 N N . PRO A 1 84 ? -12.841 2.077 30.330 1.00 41.38 84 PRO A N 1
ATOM 655 C CA . PRO A 1 84 ? -12.969 2.306 31.757 1.00 41.38 84 PRO A CA 1
ATOM 656 C C . PRO A 1 84 ? -11.828 1.543 32.426 1.00 41.38 84 PRO A C 1
ATOM 658 O O . PRO A 1 84 ? -11.728 0.324 32.298 1.00 41.38 84 PRO A O 1
ATOM 661 N N . SER A 1 85 ? -10.929 2.271 33.085 1.00 49.16 85 SER A N 1
ATOM 662 C CA . SER A 1 85 ? -9.885 1.685 33.912 1.00 49.16 85 SER A CA 1
ATOM 663 C C . SER A 1 85 ? -10.565 0.845 34.982 1.00 49.16 85 SER A C 1
ATOM 665 O O . SER A 1 85 ? -11.180 1.386 35.902 1.00 49.16 85 SER A O 1
ATOM 667 N N . THR A 1 86 ? -10.496 -0.472 34.835 1.00 54.78 86 THR A N 1
ATOM 668 C CA . THR A 1 86 ? -10.903 -1.418 35.866 1.00 54.78 86 THR A CA 1
ATOM 669 C C . THR A 1 86 ? -10.136 -1.055 37.141 1.00 54.78 86 THR A C 1
ATOM 671 O O . THR A 1 86 ? -8.903 -1.007 37.095 1.00 54.78 86 THR A O 1
ATOM 674 N N . PRO A 1 87 ? -10.803 -0.743 38.265 1.00 57.81 87 PRO A N 1
ATOM 675 C CA . PRO A 1 87 ? -10.095 -0.485 39.507 1.00 57.81 87 PRO A CA 1
ATOM 676 C C . PRO A 1 87 ? -9.354 -1.759 39.919 1.00 57.81 87 PRO A C 1
ATOM 678 O O . PRO A 1 87 ? -9.940 -2.839 40.001 1.00 57.81 87 PRO A O 1
ATOM 681 N N . SER A 1 88 ? -8.045 -1.616 40.119 1.00 64.12 88 SER A N 1
ATOM 682 C CA . SER A 1 88 ? -7.161 -2.690 40.566 1.00 64.12 88 SER A CA 1
ATOM 683 C C . SER A 1 88 ? -7.682 -3.281 41.88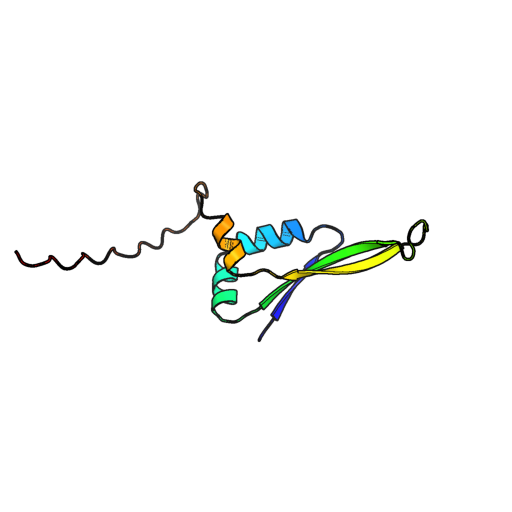5 1.00 64.12 88 SER A C 1
ATOM 685 O O . SER A 1 88 ? -8.062 -2.505 42.769 1.00 64.12 88 SER A O 1
ATOM 687 N N . PRO A 1 89 ? -7.722 -4.616 42.057 1.00 61.41 89 PRO A N 1
ATOM 688 C CA . PRO A 1 89 ? -8.135 -5.214 43.317 1.00 61.41 89 PRO A CA 1
ATOM 689 C C . PRO A 1 89 ? -7.141 -4.830 44.418 1.00 61.41 89 PRO A C 1
ATOM 691 O O . PRO A 1 89 ? -5.951 -5.134 44.354 1.00 61.41 89 PRO A O 1
ATOM 694 N N . MET A 1 90 ? -7.667 -4.126 45.418 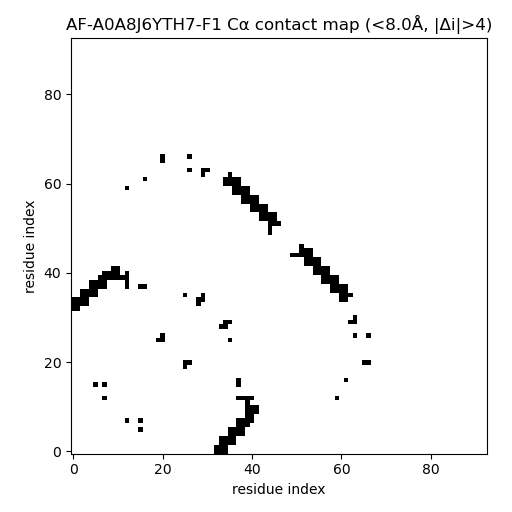1.00 63.72 90 MET A N 1
ATOM 695 C CA . MET A 1 90 ? -6.998 -3.749 46.657 1.00 63.72 90 MET A CA 1
ATOM 696 C C . MET A 1 90 ? -6.432 -5.013 47.318 1.00 63.72 90 MET A C 1
ATOM 698 O O . MET A 1 90 ? -7.190 -5.912 47.684 1.00 63.72 90 MET A O 1
ATOM 702 N N . GLN A 1 91 ? -5.104 -5.119 47.416 1.00 68.69 91 GLN A N 1
ATOM 703 C CA . GLN A 1 91 ? -4.480 -6.225 48.139 1.00 68.69 91 GLN A CA 1
ATOM 704 C C . GLN A 1 91 ? -4.769 -6.069 49.643 1.00 68.69 91 GLN A C 1
ATOM 706 O O . GLN A 1 91 ? -4.668 -4.950 50.154 1.00 68.69 91 GLN A O 1
ATOM 711 N N . PRO A 1 92 ? -5.169 -7.144 50.347 1.00 69.19 92 PRO A N 1
ATOM 712 C CA . PRO A 1 92 ? -5.374 -7.097 51.789 1.00 69.19 92 PRO A CA 1
ATOM 713 C C . PRO A 1 92 ? -4.042 -6.922 52.535 1.00 69.19 92 PRO A C 1
ATOM 715 O O . PRO A 1 92 ? -2.992 -7.327 52.037 1.00 69.19 92 PRO A O 1
ATOM 718 N N . ALA A 1 93 ? -4.152 -6.270 53.696 1.00 66.12 93 ALA A N 1
ATOM 719 C CA . ALA A 1 93 ? -3.078 -5.768 54.556 1.00 66.12 93 ALA A CA 1
ATOM 720 C C . ALA A 1 93 ? -2.140 -6.839 55.131 1.00 66.12 93 ALA A C 1
ATOM 722 O O . ALA A 1 93 ? -2.609 -7.977 55.366 1.00 66.12 93 ALA A O 1
#